Protein AF-A0A3N2RBR6-F1 (afdb_monomer)

Secondary structure (DSSP, 8-state):
---PPEEEEEEBPGGGHHHHHHHHHHHSSS---HHHHHHHHHHHHHHT-EEEEEEES-GGGHHHHHTT--TTBPTT--EEEESSPPP-TTSEEETTTTEEESS-SS-TTT-PPPBP---TTGGG----TT---

Radius of gyration: 15.06 Å; Cα contacts (8 Å, |Δi|>4): 208; chains: 1; bounding box: 38×36×37 Å

Nearest PDB structures (foldseek):
  7onk-assembly2_B  TM=4.058E-01  e=1.640E+00  Pseudomonas aeruginosa PAO1
  9fz7-assembly1_A  TM=4.157E-01  e=1.981E+00  Pseudomonas aeruginosa
  4kqr-assembly1_A  TM=4.229E-01  e=2.392E+00  Pseudomonas aeruginosa PAO1
  7onx-assembly1_A  TM=4.239E-01  e=2.889E+00  Pseudomonas aeruginosa PAO1
  4kqo-assembly2_B  TM=3.608E-01  e=2.547E+00  Pseudomonas aeruginosa PAO1

Structure (mmCIF, N/CA/C/O backbone):
data_AF-A0A3N2RBR6-F1
#
_entry.id   AF-A0A3N2RBR6-F1
#
loop_
_atom_site.group_PDB
_atom_site.id
_atom_site.type_symbol
_atom_site.label_atom_id
_atom_site.label_alt_id
_atom_site.label_comp_id
_atom_site.label_asym_id
_atom_site.label_entity_id
_atom_site.label_seq_id
_atom_site.pdbx_PDB_ins_code
_atom_site.Cartn_x
_atom_site.Cartn_y
_atom_site.Cartn_z
_atom_site.occupancy
_atom_site.B_iso_or_equiv
_atom_site.auth_seq_id
_atom_site.auth_comp_id
_atom_site.auth_asym_id
_atom_site.auth_atom_id
_atom_site.pdbx_PDB_model_num
ATOM 1 N N . MET A 1 1 ? -4.486 25.917 11.925 1.00 45.78 1 MET A N 1
ATOM 2 C CA . MET A 1 1 ? -4.478 24.441 11.906 1.00 45.78 1 MET A CA 1
ATOM 3 C C . MET A 1 1 ? -3.338 24.063 10.996 1.00 45.78 1 MET A C 1
ATOM 5 O O . MET A 1 1 ? -3.350 24.543 9.876 1.00 45.78 1 MET A O 1
ATOM 9 N N . GLU A 1 2 ? -2.337 23.331 11.481 1.00 52.16 2 GLU A N 1
ATOM 10 C CA . GLU A 1 2 ? -1.348 22.730 10.578 1.00 52.16 2 GLU A CA 1
ATOM 11 C C . GLU A 1 2 ? -2.089 21.825 9.593 1.00 52.16 2 GLU A C 1
ATOM 13 O O . GLU A 1 2 ? -2.940 21.033 10.017 1.00 52.16 2 GLU A O 1
ATOM 18 N N . ASP A 1 3 ? -1.800 21.978 8.304 1.00 55.56 3 ASP A N 1
ATOM 19 C CA . ASP A 1 3 ? -2.308 21.086 7.270 1.00 55.56 3 ASP A CA 1
ATOM 20 C C . ASP A 1 3 ? -1.785 19.676 7.568 1.00 55.56 3 ASP A C 1
ATOM 22 O O . ASP A 1 3 ? -0.589 19.398 7.494 1.00 55.56 3 ASP A O 1
ATOM 26 N N . GLN A 1 4 ? -2.679 18.790 8.003 1.00 68.00 4 GLN A N 1
ATOM 27 C CA . GLN A 1 4 ? -2.325 17.415 8.339 1.00 68.00 4 GLN A CA 1
ATOM 28 C C . GLN A 1 4 ? -2.384 16.565 7.075 1.00 68.00 4 GLN A C 1
ATOM 30 O O . GLN A 1 4 ? -3.457 16.370 6.506 1.00 68.00 4 GLN A O 1
ATOM 35 N N . VAL A 1 5 ? -1.235 16.029 6.665 1.00 81.31 5 VAL A N 1
ATOM 36 C CA . VAL A 1 5 ? -1.160 15.027 5.600 1.00 81.31 5 VAL A CA 1
ATOM 37 C C . VAL A 1 5 ? -1.632 13.686 6.155 1.00 81.31 5 VAL A C 1
ATOM 39 O O . VAL A 1 5 ? -1.156 13.213 7.189 1.00 81.31 5 VAL A O 1
ATOM 42 N N . PHE A 1 6 ? -2.566 13.067 5.453 1.00 80.69 6 PHE A N 1
ATOM 43 C CA . PHE A 1 6 ? -2.958 11.681 5.621 1.00 80.69 6 PHE A CA 1
ATOM 44 C C . PHE A 1 6 ? -2.364 10.859 4.489 1.00 80.69 6 PHE A C 1
ATOM 46 O O . PHE A 1 6 ? -2.362 11.301 3.336 1.00 80.69 6 PHE A O 1
ATOM 53 N N . MET A 1 7 ? -1.906 9.656 4.816 1.00 85.81 7 MET A N 1
ATOM 54 C CA . MET A 1 7 ? -1.276 8.771 3.853 1.00 85.81 7 MET A CA 1
ATOM 55 C C . MET A 1 7 ? -1.986 7.432 3.768 1.00 85.81 7 MET A C 1
ATOM 57 O O . MET A 1 7 ? -2.118 6.727 4.770 1.00 85.81 7 MET A O 1
ATOM 61 N N . ILE A 1 8 ? -2.438 7.079 2.565 1.00 84.50 8 ILE A N 1
ATOM 62 C CA . ILE A 1 8 ? -3.023 5.771 2.279 1.00 84.50 8 ILE A CA 1
ATOM 63 C C . ILE A 1 8 ? -1.917 4.820 1.829 1.00 84.50 8 ILE A C 1
ATOM 65 O O . ILE A 1 8 ? -1.190 5.095 0.873 1.00 84.50 8 ILE A O 1
ATOM 69 N N . TRP A 1 9 ? -1.854 3.670 2.484 1.00 88.00 9 TRP A N 1
ATOM 70 C CA . TRP A 1 9 ?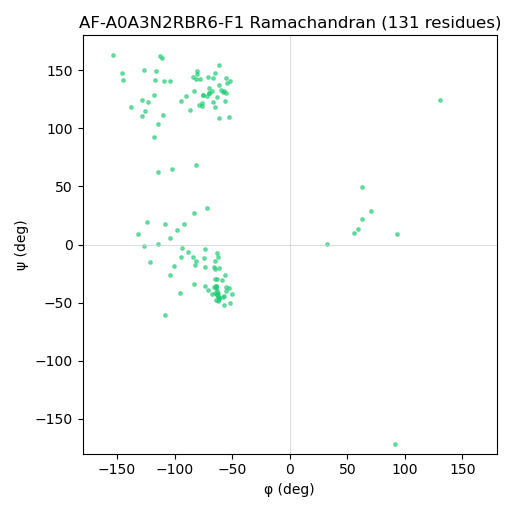 -0.941 2.566 2.233 1.00 88.00 9 TRP A CA 1
ATOM 71 C C . TRP A 1 9 ? -1.734 1.343 1.791 1.00 88.00 9 TRP A C 1
ATOM 73 O O . TRP A 1 9 ? -2.866 1.158 2.227 1.00 88.00 9 TRP A O 1
ATOM 83 N N . ALA A 1 10 ? -1.155 0.481 0.964 1.00 87.00 10 ALA A N 1
ATOM 84 C CA . ALA A 1 10 ? -1.732 -0.829 0.665 1.00 87.00 10 ALA A CA 1
ATOM 85 C C . ALA A 1 10 ? -0.636 -1.824 0.273 1.00 87.00 10 ALA A C 1
ATOM 87 O O . ALA A 1 10 ? 0.480 -1.426 -0.061 1.00 87.00 10 ALA A O 1
ATOM 88 N N . LYS A 1 11 ? -0.940 -3.123 0.309 1.00 89.44 11 LYS A N 1
ATOM 89 C CA . LYS A 1 11 ? -0.037 -4.147 -0.230 1.00 89.44 11 LYS A CA 1
ATOM 90 C C . LYS A 1 11 ? -0.211 -4.223 -1.742 1.00 89.44 11 LYS A C 1
ATOM 92 O O . LYS A 1 11 ? -1.303 -3.993 -2.262 1.00 89.44 11 LYS A O 1
ATOM 97 N N . ILE A 1 12 ? 0.852 -4.573 -2.453 1.00 93.94 12 ILE A N 1
ATOM 98 C CA . ILE A 1 12 ? 0.782 -4.865 -3.888 1.00 93.94 12 ILE A CA 1
ATOM 99 C C . ILE A 1 12 ? 0.322 -6.315 -4.064 1.00 93.94 12 ILE A C 1
ATOM 101 O O . ILE A 1 12 ? 0.861 -7.219 -3.432 1.00 93.94 12 ILE A O 1
ATOM 105 N N . ASP A 1 13 ? -0.655 -6.540 -4.938 1.00 92.75 13 ASP A N 1
ATOM 106 C CA . ASP A 1 13 ? -1.023 -7.874 -5.410 1.00 92.75 13 ASP A CA 1
ATOM 107 C C . ASP A 1 13 ? 0.156 -8.469 -6.213 1.00 92.75 13 ASP A C 1
ATOM 109 O O . ASP A 1 13 ? 0.524 -7.899 -7.251 1.00 92.75 13 ASP A O 1
ATOM 113 N N . PRO A 1 14 ? 0.758 -9.600 -5.785 1.00 95.06 14 PRO A N 1
ATOM 114 C CA . PRO A 1 14 ? 1.893 -10.208 -6.481 1.00 95.06 14 PRO A CA 1
ATOM 115 C C . PRO A 1 14 ? 1.607 -10.539 -7.953 1.00 95.06 14 PRO A C 1
ATOM 117 O O . PRO A 1 14 ? 2.522 -10.522 -8.776 1.00 95.06 14 PRO A O 1
ATOM 120 N N . ALA A 1 15 ? 0.342 -10.774 -8.319 1.00 96.56 15 ALA A N 1
ATOM 121 C CA . ALA A 1 15 ? -0.057 -11.021 -9.704 1.00 96.56 15 ALA A CA 1
ATOM 122 C C . ALA A 1 15 ? -0.054 -9.749 -10.576 1.00 96.56 15 ALA A C 1
ATOM 124 O O . ALA A 1 15 ? -0.153 -9.832 -11.800 1.00 96.56 15 ALA A O 1
ATOM 125 N N . LYS A 1 16 ? 0.058 -8.560 -9.970 1.00 97.12 16 LYS A N 1
ATOM 126 C CA . LYS A 1 16 ? -0.081 -7.253 -10.636 1.00 97.12 16 LYS A CA 1
ATOM 127 C C . LYS A 1 16 ? 1.137 -6.347 -10.460 1.00 97.12 16 LYS A C 1
ATOM 129 O O . LYS A 1 16 ? 1.051 -5.146 -10.719 1.00 97.12 16 LYS A O 1
ATOM 134 N N . VAL A 1 17 ? 2.293 -6.914 -10.108 1.00 97.31 17 VAL A N 1
ATOM 135 C CA . VAL A 1 17 ? 3.565 -6.185 -9.946 1.00 97.31 17 VAL A CA 1
ATOM 136 C C . VAL A 1 17 ? 3.878 -5.298 -11.154 1.00 97.31 17 VAL A C 1
ATOM 138 O O . VAL A 1 17 ? 4.252 -4.141 -10.983 1.00 97.31 17 VAL A O 1
ATOM 141 N N . MET A 1 18 ? 3.661 -5.776 -12.384 1.00 97.25 18 MET A N 1
ATOM 142 C CA . MET A 1 18 ? 3.911 -4.969 -13.586 1.00 97.25 18 MET A CA 1
ATOM 143 C C . MET A 1 18 ? 3.021 -3.716 -13.655 1.00 97.25 18 MET A C 1
ATOM 145 O O . MET A 1 18 ? 3.508 -2.631 -13.965 1.00 97.25 18 MET A O 1
ATOM 149 N N . GLN A 1 19 ? 1.733 -3.831 -13.310 1.00 96.50 19 GLN A N 1
ATOM 150 C CA . GLN A 1 19 ? 0.830 -2.675 -13.264 1.00 96.50 19 GLN A CA 1
ATOM 151 C C . GLN A 1 19 ? 1.255 -1.676 -12.184 1.00 96.50 19 GLN A C 1
ATOM 153 O O . GLN A 1 19 ? 1.275 -0.473 -12.447 1.00 96.50 19 GLN A O 1
ATOM 158 N N . ALA A 1 20 ? 1.649 -2.168 -11.004 1.00 95.06 20 ALA A N 1
ATOM 159 C CA . ALA A 1 20 ? 2.198 -1.329 -9.941 1.00 95.06 20 ALA A CA 1
ATOM 160 C C . ALA A 1 20 ? 3.436 -0.565 -10.429 1.00 95.06 20 ALA A C 1
ATOM 162 O O . ALA A 1 20 ? 3.533 0.644 -10.254 1.00 95.06 20 ALA A O 1
ATOM 163 N N . SER A 1 21 ? 4.339 -1.246 -11.133 1.00 94.81 21 SER A N 1
ATOM 164 C CA . SER A 1 21 ? 5.600 -0.679 -11.627 1.00 94.81 21 SER A CA 1
ATOM 165 C C . SER A 1 21 ? 5.384 0.487 -12.591 1.00 94.81 21 SER A C 1
ATOM 167 O O . SER A 1 21 ? 6.026 1.531 -12.463 1.00 94.81 21 SER A O 1
ATOM 169 N N . VAL A 1 22 ? 4.452 0.326 -13.538 1.00 94.75 22 VAL A N 1
ATOM 170 C CA . VAL A 1 22 ? 4.046 1.384 -14.477 1.00 94.75 22 VAL A CA 1
ATOM 171 C C . VAL A 1 22 ? 3.455 2.568 -13.720 1.00 94.75 22 VAL A C 1
ATOM 173 O O . VAL A 1 22 ? 3.828 3.715 -13.963 1.00 94.75 22 VAL A O 1
ATOM 176 N N . TRP A 1 23 ? 2.566 2.295 -12.765 1.00 93.31 23 TRP A N 1
ATOM 177 C CA . TRP A 1 23 ? 1.922 3.337 -11.980 1.00 93.31 23 TRP A CA 1
ATOM 178 C C . TRP A 1 23 ? 2.928 4.124 -11.129 1.00 93.31 23 TRP A C 1
ATOM 180 O O . TRP A 1 23 ? 2.942 5.353 -11.194 1.00 93.31 23 TRP A O 1
ATOM 190 N N . PHE A 1 24 ? 3.820 3.436 -10.408 1.00 91.69 24 PHE A N 1
ATOM 191 C CA . PHE A 1 24 ? 4.863 4.044 -9.577 1.00 91.69 24 PHE A CA 1
ATOM 192 C C . PHE A 1 24 ? 5.881 4.836 -10.403 1.00 91.69 24 PHE A C 1
ATOM 194 O O . PHE A 1 24 ? 6.344 5.883 -9.954 1.00 91.69 24 PHE A O 1
ATOM 201 N N . SER A 1 25 ? 6.210 4.381 -11.615 1.00 91.12 25 SER A N 1
ATOM 202 C CA . SER A 1 25 ? 7.080 5.123 -12.539 1.00 91.12 25 SER A CA 1
ATOM 203 C C . SER A 1 25 ? 6.442 6.447 -12.983 1.00 91.12 25 SER A C 1
ATOM 205 O O . SER A 1 25 ? 7.138 7.456 -13.071 1.00 91.12 25 SER A O 1
ATOM 207 N N . ALA A 1 26 ? 5.119 6.475 -13.181 1.00 88.69 26 ALA A N 1
ATOM 208 C CA . ALA A 1 26 ? 4.392 7.668 -13.617 1.00 88.69 26 ALA A CA 1
ATOM 209 C C . ALA A 1 26 ? 4.024 8.647 -12.482 1.00 88.69 26 ALA A C 1
ATOM 211 O O . ALA A 1 26 ? 3.994 9.852 -12.713 1.00 88.69 26 ALA A O 1
ATOM 212 N N . HIS A 1 27 ? 3.729 8.154 -11.272 1.00 83.00 27 HIS A N 1
ATOM 213 C CA . HIS A 1 27 ? 3.138 8.973 -10.199 1.00 83.00 27 HIS A CA 1
ATOM 214 C C . HIS A 1 27 ? 4.125 9.379 -9.100 1.00 83.0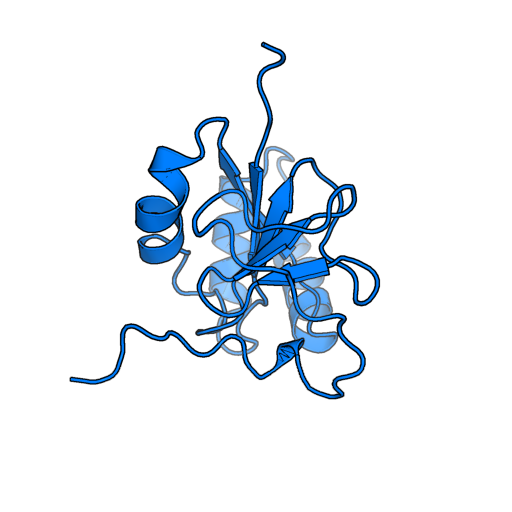0 27 HIS A C 1
ATOM 216 O O . HIS A 1 27 ? 3.942 10.415 -8.465 1.00 83.00 27 HIS A O 1
ATOM 222 N N . ARG A 1 28 ? 5.195 8.611 -8.865 1.00 70.31 28 ARG A N 1
ATOM 223 C CA . ARG A 1 28 ? 6.185 8.905 -7.815 1.00 70.31 28 ARG A CA 1
ATOM 224 C C . ARG A 1 28 ? 7.441 9.518 -8.409 1.00 70.31 28 ARG A C 1
ATOM 226 O O . ARG A 1 28 ? 8.484 8.877 -8.367 1.00 70.31 28 ARG A O 1
ATOM 233 N N . GLY A 1 29 ? 7.282 10.722 -8.971 1.00 54.91 29 GLY A N 1
ATOM 234 C CA . GLY A 1 29 ? 8.227 11.840 -9.185 1.00 54.91 29 GLY A CA 1
ATOM 235 C C . GLY A 1 29 ? 9.731 11.639 -9.448 1.00 54.91 29 GLY A C 1
ATOM 236 O O . GLY A 1 29 ? 10.430 12.632 -9.600 1.00 54.91 29 GLY A O 1
ATOM 237 N N . SER A 1 30 ? 10.274 10.425 -9.504 1.00 59.50 30 SER A N 1
ATOM 238 C CA . SER A 1 30 ? 11.715 10.167 -9.432 1.00 59.50 30 SER A CA 1
ATOM 239 C C . SER A 1 30 ? 12.355 9.830 -10.776 1.00 59.50 30 SER A C 1
ATOM 241 O O . SER A 1 30 ? 13.522 9.455 -10.808 1.00 59.50 30 SER A O 1
ATOM 243 N N . GLY A 1 31 ? 11.617 9.913 -11.891 1.00 68.44 31 GLY A N 1
ATOM 244 C CA . GLY A 1 31 ? 12.151 9.590 -13.223 1.00 68.44 31 GLY A CA 1
ATOM 245 C C . GLY A 1 31 ? 12.675 8.153 -13.355 1.00 68.44 31 GLY A C 1
ATOM 246 O O . GLY A 1 31 ? 13.371 7.830 -14.315 1.00 68.44 31 GLY A O 1
ATOM 247 N N . MET A 1 32 ? 12.367 7.279 -12.390 1.00 84.44 32 MET A N 1
ATOM 248 C CA . MET A 1 32 ? 12.794 5.888 -12.414 1.00 84.44 32 MET A CA 1
ATOM 249 C C . MET A 1 32 ? 12.051 5.130 -13.506 1.00 84.44 32 MET A C 1
ATOM 251 O O . MET A 1 32 ? 10.826 5.217 -13.626 1.00 84.44 32 MET A O 1
ATOM 255 N N . SER A 1 33 ? 12.804 4.341 -14.270 1.00 91.19 33 SER A N 1
ATOM 256 C CA . SER A 1 33 ? 12.246 3.478 -15.304 1.00 91.19 33 SER A CA 1
ATOM 257 C C . SER A 1 33 ? 11.280 2.450 -14.709 1.00 91.19 33 SER A C 1
ATOM 259 O O . SER A 1 33 ? 11.412 2.030 -13.555 1.00 91.19 33 SER A O 1
ATOM 261 N N . VAL A 1 34 ? 10.339 1.987 -15.534 1.00 93.50 34 VAL A N 1
ATOM 262 C CA . VAL A 1 34 ? 9.432 0.884 -15.177 1.00 93.50 34 VAL A CA 1
ATOM 263 C C . VAL A 1 34 ? 10.219 -0.358 -14.750 1.00 93.50 34 VAL A C 1
ATOM 265 O O . VAL A 1 34 ? 9.816 -1.027 -13.809 1.00 93.50 34 VAL A O 1
ATOM 268 N N . ALA A 1 35 ? 11.365 -0.637 -15.382 1.00 93.25 35 ALA A N 1
ATOM 269 C CA . ALA A 1 35 ? 12.214 -1.776 -15.034 1.00 93.25 35 ALA A CA 1
ATOM 270 C C . ALA A 1 35 ? 12.785 -1.674 -13.609 1.00 93.25 35 ALA A C 1
ATOM 272 O O . ALA A 1 35 ? 12.736 -2.647 -12.860 1.00 93.25 35 ALA A O 1
ATOM 273 N N . ASN A 1 36 ? 13.259 -0.493 -13.203 1.00 91.88 36 ASN A N 1
ATOM 274 C CA . ASN A 1 36 ? 13.742 -0.291 -11.836 1.00 91.88 36 ASN A CA 1
ATOM 275 C C . ASN A 1 36 ? 12.586 -0.389 -10.833 1.00 91.88 36 ASN A C 1
ATOM 277 O O . ASN A 1 36 ? 12.702 -1.072 -9.820 1.00 91.88 36 ASN A O 1
ATOM 281 N N . ARG A 1 37 ? 11.430 0.210 -11.156 1.00 92.56 37 ARG A N 1
ATOM 282 C CA . ARG A 1 37 ? 10.222 0.097 -10.325 1.00 92.56 37 ARG A CA 1
ATOM 283 C C . ARG A 1 37 ? 9.692 -1.327 -10.225 1.00 92.56 37 ARG A C 1
ATOM 285 O O . ARG A 1 37 ? 9.125 -1.673 -9.197 1.00 92.56 37 ARG A O 1
ATOM 292 N N . TYR A 1 38 ? 9.897 -2.150 -11.246 1.00 95.44 38 TYR A N 1
ATOM 293 C CA . TYR A 1 38 ? 9.531 -3.559 -11.210 1.00 95.44 38 TYR A CA 1
ATOM 294 C C . TYR A 1 38 ? 10.298 -4.325 -10.150 1.00 95.44 38 TYR A C 1
ATOM 296 O O . TYR A 1 38 ? 9.693 -5.110 -9.422 1.00 95.44 38 TYR A O 1
ATOM 304 N N . GLN A 1 39 ? 11.597 -4.065 -10.022 1.00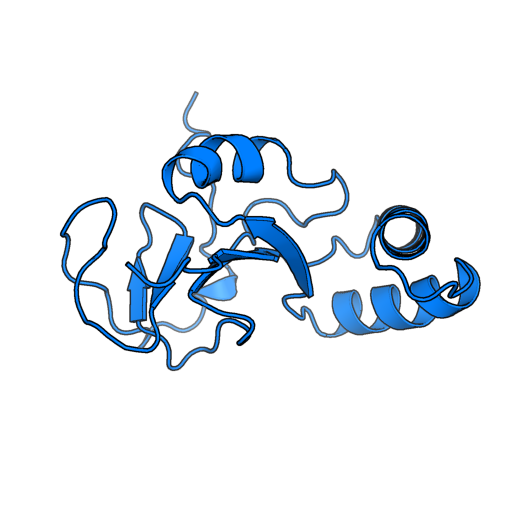 94.19 39 GLN A N 1
ATOM 305 C CA . GLN A 1 39 ? 12.408 -4.695 -8.992 1.00 94.19 39 GLN A CA 1
ATOM 306 C C . GLN A 1 39 ? 11.910 -4.307 -7.590 1.00 94.19 39 GLN A C 1
ATOM 308 O O . GLN A 1 39 ? 11.615 -5.198 -6.794 1.00 94.19 39 GLN A O 1
ATOM 313 N N . ASP A 1 40 ? 11.681 -3.012 -7.343 1.00 93.62 40 ASP A N 1
ATOM 314 C CA . ASP A 1 40 ? 11.113 -2.515 -6.081 1.00 93.62 40 ASP A CA 1
ATOM 315 C C . ASP A 1 40 ? 9.744 -3.152 -5.777 1.00 93.62 40 ASP A C 1
ATOM 317 O O . ASP A 1 40 ? 9.531 -3.726 -4.709 1.00 93.62 40 ASP A O 1
ATOM 321 N N . CYS A 1 41 ? 8.813 -3.093 -6.738 1.00 94.75 41 CYS A N 1
ATOM 322 C CA . CYS A 1 41 ? 7.442 -3.579 -6.570 1.00 94.75 41 CYS A CA 1
ATOM 323 C C . CYS A 1 41 ? 7.391 -5.088 -6.345 1.00 94.75 41 CYS A C 1
ATOM 325 O O . CYS A 1 41 ? 6.572 -5.560 -5.556 1.00 94.75 41 CYS A O 1
ATOM 327 N N . ARG A 1 42 ? 8.252 -5.849 -7.028 1.00 96.56 42 ARG A N 1
ATOM 328 C CA . ARG A 1 42 ? 8.364 -7.295 -6.833 1.00 96.56 42 ARG A CA 1
ATOM 329 C C . ARG A 1 42 ? 8.813 -7.607 -5.414 1.00 96.56 42 ARG A C 1
ATOM 331 O O . ARG A 1 42 ? 8.235 -8.482 -4.776 1.00 96.56 42 ARG A O 1
ATOM 338 N N . ASP A 1 43 ? 9.818 -6.892 -4.927 1.00 95.12 43 ASP A N 1
ATOM 339 C CA . ASP A 1 43 ? 10.396 -7.140 -3.614 1.00 95.12 43 ASP A CA 1
ATOM 340 C C . ASP A 1 43 ? 9.434 -6.713 -2.489 1.00 95.12 43 ASP A C 1
ATOM 342 O O . ASP A 1 43 ? 9.276 -7.449 -1.515 1.00 95.12 43 ASP A O 1
ATOM 346 N N . TRP A 1 44 ? 8.716 -5.593 -2.649 1.00 94.19 44 TRP A N 1
ATOM 347 C CA . TRP A 1 44 ? 7.629 -5.191 -1.743 1.00 94.19 44 TRP A CA 1
ATOM 348 C C . TRP A 1 44 ? 6.492 -6.215 -1.712 1.00 94.19 44 TRP A C 1
ATOM 350 O O . TRP A 1 44 ? 6.049 -6.610 -0.634 1.00 94.19 44 TRP A O 1
ATOM 360 N N . ALA A 1 45 ? 6.040 -6.689 -2.878 1.00 93.44 45 ALA A N 1
ATOM 361 C CA . ALA A 1 45 ? 4.983 -7.695 -2.965 1.00 93.44 45 ALA A CA 1
ATOM 362 C C . ALA A 1 45 ? 5.406 -9.027 -2.325 1.00 93.44 45 ALA A C 1
ATOM 364 O O . ALA A 1 45 ? 4.616 -9.642 -1.614 1.00 93.44 45 ALA A O 1
ATOM 365 N N . ALA A 1 46 ? 6.659 -9.451 -2.529 1.00 91.75 46 ALA A N 1
ATOM 366 C CA . ALA A 1 46 ? 7.197 -10.684 -1.956 1.00 91.75 46 ALA A CA 1
ATOM 367 C C . ALA A 1 46 ? 7.296 -10.636 -0.424 1.00 91.75 46 ALA A C 1
ATOM 369 O O . ALA A 1 46 ? 7.042 -11.642 0.235 1.00 91.75 46 ALA A O 1
ATOM 370 N N . ARG A 1 47 ? 7.642 -9.475 0.149 1.00 87.50 47 ARG A N 1
ATOM 371 C CA . ARG A 1 47 ? 7.680 -9.273 1.608 1.00 87.50 47 ARG A CA 1
ATOM 372 C C . ARG A 1 47 ? 6.310 -8.979 2.221 1.00 87.50 47 ARG A C 1
ATOM 374 O O . ARG A 1 47 ? 6.153 -9.082 3.434 1.00 87.50 47 ARG A O 1
ATOM 381 N N . GLY A 1 48 ? 5.314 -8.647 1.399 1.00 84.38 48 GLY A N 1
ATOM 382 C CA . GLY A 1 48 ? 3.998 -8.221 1.869 1.00 84.38 48 GLY A CA 1
ATOM 383 C C . GLY A 1 48 ? 4.019 -6.834 2.516 1.00 84.38 48 GLY A C 1
ATOM 384 O O . GLY A 1 48 ? 3.202 -6.568 3.401 1.00 84.38 48 GLY A O 1
ATOM 385 N N . ASP A 1 49 ? 4.943 -5.974 2.080 1.00 86.56 49 ASP A N 1
ATOM 386 C CA . ASP A 1 49 ? 5.127 -4.624 2.608 1.00 86.56 49 ASP A CA 1
ATOM 387 C C . ASP A 1 49 ? 3.908 -3.742 2.283 1.00 86.56 49 ASP A C 1
ATOM 389 O O . ASP A 1 49 ? 3.317 -3.822 1.200 1.00 86.56 49 ASP A O 1
ATOM 393 N N . LEU A 1 50 ? 3.548 -2.861 3.219 1.00 86.44 50 LEU A N 1
ATOM 394 C CA . LEU A 1 50 ? 2.628 -1.761 2.948 1.00 86.44 50 LEU A CA 1
ATOM 395 C C . LEU A 1 50 ? 3.401 -0.651 2.241 1.00 86.44 50 LEU A C 1
ATOM 397 O O . LEU A 1 50 ? 4.362 -0.112 2.784 1.00 86.44 50 LEU A O 1
ATOM 401 N N . VAL A 1 51 ? 2.969 -0.307 1.032 1.00 89.31 51 VAL A N 1
ATOM 402 C CA . VAL A 1 51 ? 3.578 0.760 0.238 1.00 89.31 51 VAL A CA 1
ATOM 403 C C . VAL A 1 51 ? 2.631 1.947 0.181 1.00 89.31 51 VAL A C 1
ATOM 405 O O . VAL A 1 51 ? 1.412 1.787 0.092 1.00 89.31 51 VAL A O 1
ATOM 408 N N . GLU A 1 52 ? 3.186 3.149 0.255 1.00 89.50 52 GLU A N 1
ATOM 409 C CA . GLU A 1 52 ? 2.390 4.368 0.178 1.00 89.50 52 GLU A CA 1
ATOM 410 C C . GLU A 1 52 ? 1.844 4.550 -1.246 1.00 89.50 52 GLU A C 1
ATOM 412 O O . GLU A 1 52 ? 2.596 4.521 -2.230 1.00 89.50 52 GLU A O 1
ATOM 417 N N . MET A 1 53 ? 0.536 4.805 -1.314 1.00 88.25 53 MET A N 1
ATOM 418 C CA . MET A 1 53 ? -0.249 4.954 -2.534 1.00 88.25 53 MET A CA 1
ATOM 419 C C . MET A 1 53 ? -0.666 6.409 -2.766 1.00 88.25 53 MET A C 1
ATOM 421 O O . MET A 1 53 ? -0.334 6.980 -3.797 1.00 88.25 53 MET A O 1
ATOM 425 N N . ILE A 1 54 ? -1.430 7.013 -1.850 1.00 85.44 54 ILE A N 1
ATOM 426 C CA . ILE A 1 54 ? -2.090 8.306 -2.093 1.00 85.44 54 ILE A CA 1
ATOM 427 C C . ILE A 1 54 ? -1.973 9.206 -0.852 1.00 85.44 54 ILE A C 1
ATOM 429 O O . ILE A 1 54 ? -2.537 8.849 0.188 1.00 85.44 54 ILE A O 1
ATOM 433 N N . PRO A 1 55 ? -1.319 10.379 -0.951 1.00 85.62 55 PRO A N 1
ATOM 434 C CA . PRO A 1 55 ? -1.409 11.425 0.063 1.00 85.62 55 PRO A CA 1
ATOM 435 C C . PRO A 1 55 ? -2.688 12.261 -0.100 1.00 85.62 55 PRO A C 1
ATOM 437 O O . PRO A 1 55 ? -3.133 12.528 -1.217 1.00 85.62 55 PRO A O 1
ATOM 440 N N . THR A 1 56 ? -3.259 12.744 1.004 1.00 81.88 56 THR A N 1
ATOM 441 C CA . THR A 1 56 ? -4.303 13.786 0.998 1.00 81.88 56 THR A CA 1
ATOM 442 C C . THR A 1 56 ? -4.176 14.706 2.208 1.00 81.88 56 THR A C 1
ATOM 444 O O . THR A 1 56 ? -3.777 14.277 3.285 1.00 81.88 56 THR A O 1
ATOM 447 N N . LEU A 1 57 ? -4.541 15.978 2.048 1.00 79.12 57 LEU A N 1
ATOM 448 C CA . LEU A 1 57 ? -4.630 16.950 3.146 1.00 79.12 57 LEU A CA 1
ATOM 449 C C . LEU A 1 57 ? -6.009 16.951 3.823 1.00 79.12 57 LEU A C 1
ATOM 451 O O . LEU A 1 57 ? -6.230 17.647 4.816 1.00 79.12 57 LEU A O 1
ATOM 455 N N . HIS A 1 58 ? -6.973 16.209 3.275 1.00 76.94 58 HIS A N 1
ATOM 456 C CA . HIS A 1 58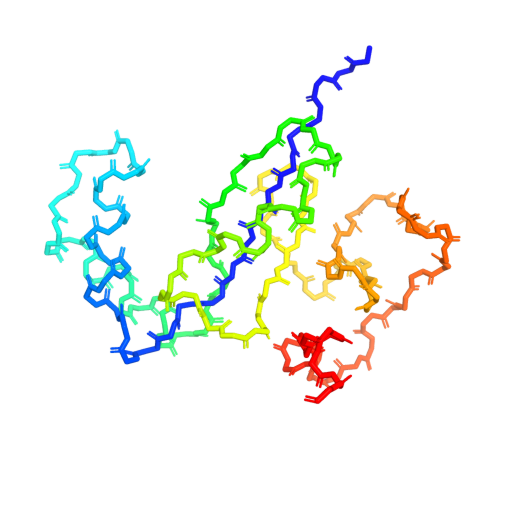 ? -8.373 16.339 3.645 1.00 76.94 58 HIS A CA 1
ATOM 457 C C . HIS A 1 58 ? -8.979 14.993 4.013 1.00 76.94 58 HIS A C 1
ATOM 459 O O . HIS A 1 58 ? -9.257 14.145 3.169 1.00 76.94 58 HIS A O 1
ATOM 465 N N . TRP A 1 59 ? -9.273 14.835 5.303 1.00 72.88 59 TRP A N 1
ATOM 466 C CA . TRP A 1 59 ? -9.840 13.599 5.836 1.00 72.88 59 TRP A CA 1
ATOM 467 C C . TRP A 1 59 ? -11.183 13.212 5.183 1.00 72.88 59 TRP A C 1
ATOM 469 O O . TRP A 1 59 ? -11.490 12.035 5.019 1.00 72.88 59 TRP A O 1
ATOM 479 N N . LEU A 1 60 ? -11.972 14.201 4.755 1.00 72.44 60 LEU A N 1
ATOM 480 C CA . LEU A 1 60 ? -13.245 13.981 4.063 1.00 72.44 60 LEU A CA 1
ATOM 481 C C . LEU A 1 60 ? -13.078 13.295 2.699 1.00 72.44 60 LEU A C 1
ATOM 483 O O . LEU A 1 60 ? -14.025 12.692 2.202 1.00 72.44 60 LEU A O 1
ATOM 487 N N . GLU A 1 61 ? -11.892 13.361 2.087 1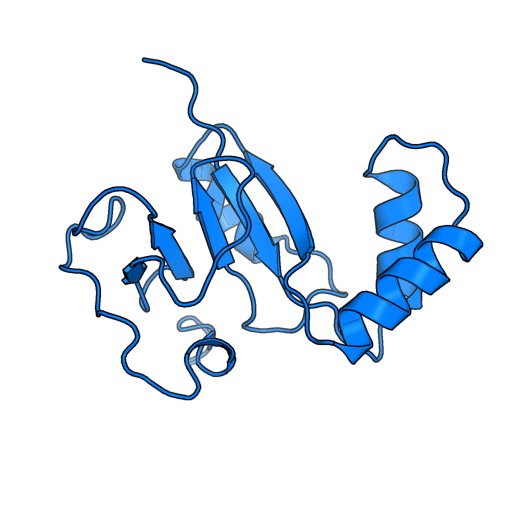.00 77.50 61 GLU A N 1
ATOM 488 C CA . GLU A 1 61 ? -11.627 12.709 0.805 1.00 77.50 61 GLU A CA 1
ATOM 489 C C . GLU A 1 61 ? -11.284 11.225 0.948 1.00 77.50 61 GLU A C 1
ATOM 491 O O . GLU A 1 61 ? -11.388 10.492 -0.036 1.00 77.50 61 GLU A O 1
ATOM 496 N N . ILE A 1 62 ? -10.913 10.769 2.150 1.00 74.62 62 ILE A N 1
ATOM 497 C CA . ILE A 1 62 ? -10.418 9.409 2.396 1.00 74.62 62 ILE A CA 1
ATOM 498 C C . ILE A 1 62 ? -11.358 8.334 1.835 1.00 74.62 62 ILE A C 1
ATOM 500 O O . ILE A 1 62 ? -10.859 7.494 1.087 1.00 74.62 62 ILE A O 1
ATOM 504 N N . PRO A 1 63 ? -12.684 8.333 2.104 1.00 72.44 63 PRO A N 1
ATOM 505 C CA . PRO A 1 63 ? -13.561 7.283 1.582 1.00 72.44 63 PRO A CA 1
ATOM 506 C C . PRO A 1 63 ? -13.508 7.194 0.052 1.00 72.44 63 PRO A C 1
ATOM 508 O O . PRO A 1 63 ? -13.314 6.120 -0.508 1.00 72.44 63 PRO A O 1
ATOM 511 N N . ARG A 1 64 ? -13.544 8.350 -0.623 1.00 75.31 64 ARG A N 1
ATOM 512 C CA . ARG A 1 64 ? -13.443 8.432 -2.085 1.00 75.31 64 ARG A CA 1
ATOM 513 C C . ARG A 1 64 ? -12.086 7.948 -2.599 1.00 75.31 64 ARG A C 1
ATOM 515 O O . ARG A 1 64 ? -12.013 7.399 -3.693 1.00 75.31 64 ARG A O 1
ATOM 522 N N . LEU A 1 65 ? -11.003 8.204 -1.869 1.00 80.44 65 LEU A N 1
ATOM 523 C CA . LEU A 1 65 ? -9.659 7.770 -2.259 1.00 80.44 65 LEU A CA 1
ATOM 524 C C . LEU A 1 65 ? -9.463 6.264 -2.058 1.00 80.44 65 LEU A C 1
ATOM 526 O O . LEU A 1 65 ? -8.820 5.634 -2.894 1.00 80.44 65 LEU A O 1
ATOM 530 N N . LEU A 1 66 ? -10.063 5.683 -1.015 1.00 76.31 66 LEU A N 1
ATOM 531 C CA . LEU A 1 66 ? -10.078 4.235 -0.795 1.00 76.31 66 LEU A CA 1
ATOM 532 C C . LEU A 1 66 ? -10.813 3.502 -1.926 1.00 76.31 66 LEU A C 1
ATOM 534 O O . LEU A 1 66 ? -10.294 2.515 -2.445 1.00 76.31 66 LEU A O 1
ATOM 538 N N . ASP A 1 67 ? -11.949 4.034 -2.384 1.00 75.75 67 ASP A N 1
ATOM 539 C CA . ASP A 1 67 ? -12.695 3.487 -3.531 1.00 75.75 67 ASP A CA 1
ATOM 540 C C . ASP A 1 67 ? -11.928 3.591 -4.859 1.00 75.75 67 ASP A C 1
ATOM 542 O O . ASP A 1 67 ? -12.233 2.898 -5.830 1.00 75.75 67 ASP A O 1
ATOM 546 N N . ARG A 1 68 ? -10.926 4.474 -4.919 1.00 81.00 68 ARG A N 1
ATOM 547 C CA . ARG A 1 68 ? -10.114 4.750 -6.111 1.00 81.00 68 ARG A CA 1
ATOM 548 C C . ARG A 1 68 ? -8.693 4.214 -5.995 1.00 81.00 68 ARG A C 1
ATOM 550 O O . ARG A 1 68 ? -7.828 4.637 -6.767 1.00 81.00 68 ARG A O 1
ATOM 557 N N . LEU A 1 69 ? -8.446 3.293 -5.064 1.00 84.31 69 LEU A N 1
ATOM 558 C CA . LEU A 1 69 ? -7.160 2.617 -4.988 1.00 84.31 69 LEU A CA 1
ATOM 559 C C . LEU A 1 69 ? -6.814 1.976 -6.340 1.00 84.31 69 LEU A C 1
ATOM 561 O O . LEU A 1 69 ? -7.690 1.404 -6.998 1.00 84.31 69 LEU A O 1
ATOM 565 N N . PRO A 1 70 ? -5.546 2.064 -6.780 1.00 90.31 70 PRO A N 1
ATOM 566 C CA . PRO A 1 70 ? -5.133 1.440 -8.025 1.00 90.31 70 PRO A CA 1
ATOM 567 C C . PRO A 1 70 ? -5.454 -0.058 -8.035 1.00 90.31 70 PRO A C 1
ATOM 569 O O . PRO A 1 70 ? -5.283 -0.742 -7.030 1.00 90.31 70 PRO A O 1
ATOM 572 N N . GLY A 1 71 ? -5.848 -0.601 -9.189 1.00 90.00 71 GLY A N 1
ATOM 573 C CA . GLY A 1 71 ? -6.274 -2.004 -9.306 1.00 90.00 71 GLY A CA 1
ATOM 574 C C . GLY A 1 71 ? -5.204 -3.056 -8.969 1.00 90.00 71 GLY A C 1
ATOM 575 O O . GLY A 1 71 ? -5.538 -4.237 -8.844 1.00 90.00 71 GLY A O 1
ATOM 576 N N . PHE A 1 72 ? -3.937 -2.646 -8.819 1.00 94.38 72 PHE A N 1
ATOM 577 C CA . PHE A 1 72 ? -2.838 -3.488 -8.338 1.00 94.38 72 PHE A CA 1
ATOM 578 C C . PHE A 1 72 ? -2.748 -3.579 -6.809 1.00 94.38 72 PHE A C 1
ATOM 580 O O . PHE A 1 72 ? -1.986 -4.402 -6.307 1.00 94.38 72 PHE A O 1
ATOM 587 N N . ALA A 1 73 ? -3.485 -2.750 -6.065 1.00 90.81 73 ALA A N 1
ATOM 588 C CA . ALA A 1 73 ? -3.570 -2.864 -4.618 1.00 90.81 73 ALA A CA 1
ATOM 589 C C . ALA A 1 73 ? -4.300 -4.163 -4.248 1.00 90.81 73 ALA A C 1
ATOM 591 O O . ALA A 1 73 ? -5.364 -4.476 -4.791 1.00 90.81 73 ALA A O 1
ATOM 592 N N . LEU A 1 74 ? -3.723 -4.928 -3.324 1.00 85.88 74 LEU A N 1
ATOM 593 C CA . LEU A 1 74 ? -4.321 -6.153 -2.823 1.00 85.88 74 LEU A CA 1
ATOM 594 C C . LEU A 1 74 ? -5.591 -5.795 -2.048 1.00 85.88 74 LEU A C 1
ATOM 596 O O . LEU A 1 74 ? -5.561 -4.991 -1.111 1.00 85.88 74 LEU A O 1
ATOM 600 N N . ALA A 1 75 ? -6.715 -6.366 -2.478 1.00 78.50 75 ALA A N 1
ATOM 601 C CA . ALA A 1 75 ? -8.023 -6.036 -1.937 1.00 78.50 75 ALA A CA 1
ATOM 602 C C . ALA A 1 75 ? -8.057 -6.276 -0.430 1.00 78.50 75 ALA A C 1
ATOM 604 O O . ALA A 1 75 ? -7.640 -7.325 0.055 1.00 78.50 75 ALA A O 1
ATOM 605 N N . GLY A 1 76 ? -8.572 -5.281 0.285 1.00 72.44 76 GLY A N 1
ATOM 606 C CA . GLY A 1 76 ? -8.613 -5.335 1.727 1.00 72.44 76 GLY A CA 1
ATOM 607 C C . GLY A 1 76 ? -7.223 -5.382 2.342 1.00 72.44 76 GLY A C 1
ATOM 608 O O . GLY A 1 76 ? -6.943 -6.264 3.130 1.00 72.44 76 GLY A O 1
ATOM 609 N N . THR A 1 77 ? -6.329 -4.480 1.935 1.00 77.06 77 THR A N 1
ATOM 610 C CA . THR A 1 77 ? -5.045 -4.247 2.620 1.00 77.06 77 THR A CA 1
ATOM 611 C C . THR A 1 77 ? -4.771 -2.765 2.870 1.00 77.06 77 THR A C 1
ATOM 613 O O . THR A 1 77 ? -3.668 -2.388 3.257 1.00 77.06 77 THR A O 1
ATOM 616 N N . ALA A 1 78 ? -5.774 -1.919 2.629 1.00 79.94 78 ALA A N 1
ATOM 617 C CA . ALA A 1 78 ? -5.639 -0.480 2.726 1.00 79.94 78 ALA A CA 1
ATOM 618 C C . ALA A 1 78 ? -5.523 -0.037 4.187 1.00 79.94 78 ALA A C 1
ATOM 620 O O . ALA A 1 78 ? -6.372 -0.366 5.011 1.00 79.94 78 ALA A O 1
ATOM 621 N N . ALA A 1 79 ? -4.493 0.737 4.485 1.00 77.62 79 ALA A N 1
ATOM 622 C CA . ALA A 1 79 ? -4.220 1.307 5.790 1.00 77.62 79 ALA A CA 1
ATOM 623 C C . ALA A 1 79 ? -4.038 2.816 5.650 1.00 77.62 79 ALA A C 1
ATOM 625 O O . ALA A 1 79 ? -3.578 3.298 4.618 1.00 77.62 79 ALA A O 1
ATOM 626 N N . LEU A 1 80 ? -4.380 3.572 6.686 1.00 77.31 80 LEU A N 1
ATOM 627 C CA . LEU A 1 80 ? -4.261 5.024 6.662 1.00 77.31 80 LEU A CA 1
ATOM 628 C C . LEU A 1 80 ? -3.499 5.527 7.880 1.00 77.31 80 LEU A C 1
ATOM 630 O O . LEU A 1 80 ? -3.927 5.271 9.000 1.00 77.31 80 LEU A O 1
ATOM 634 N N . THR A 1 81 ? -2.421 6.277 7.675 1.00 75.38 81 THR A N 1
ATOM 635 C CA . THR A 1 81 ? -1.701 6.960 8.758 1.00 75.38 81 THR A CA 1
ATOM 636 C C . THR A 1 81 ? -1.879 8.468 8.669 1.00 75.38 81 THR A C 1
ATOM 638 O O . THR A 1 81 ? -2.274 9.026 7.641 1.00 75.38 81 THR A O 1
ATOM 641 N N . ARG A 1 82 ? -1.618 9.140 9.789 1.00 75.44 82 ARG A N 1
ATOM 642 C CA . ARG A 1 82 ? -1.397 10.583 9.823 1.00 75.44 82 ARG A CA 1
ATOM 643 C C . ARG A 1 82 ? 0.111 10.815 9.742 1.00 75.44 82 ARG A C 1
ATOM 645 O O . ARG A 1 82 ? 0.823 10.313 10.604 1.00 75.44 82 ARG A O 1
ATOM 652 N N . GLY A 1 83 ? 0.558 11.589 8.758 1.00 73.50 83 GLY A N 1
ATOM 653 C CA . GLY A 1 83 ? 1.973 11.753 8.422 1.00 73.50 83 GLY A CA 1
ATOM 654 C C . GLY A 1 83 ? 2.458 10.756 7.367 1.00 73.50 83 GLY A C 1
ATOM 655 O O . GLY A 1 83 ? 1.666 10.045 6.752 1.00 73.50 83 GLY A O 1
ATOM 656 N N . ASP A 1 84 ? 3.766 10.746 7.151 1.00 72.44 84 ASP A N 1
ATOM 657 C CA . ASP A 1 84 ? 4.497 9.912 6.193 1.00 72.44 84 ASP A CA 1
ATOM 658 C C . ASP A 1 84 ? 5.038 8.608 6.801 1.00 72.44 84 ASP A C 1
ATOM 660 O O . ASP A 1 84 ? 5.564 7.762 6.079 1.00 72.44 84 ASP A O 1
ATOM 664 N N . ASP A 1 85 ? 4.847 8.398 8.105 1.00 72.44 85 ASP A N 1
ATOM 665 C CA . ASP A 1 85 ? 5.250 7.160 8.762 1.00 72.44 85 ASP A CA 1
ATOM 666 C C . ASP A 1 85 ? 4.364 5.980 8.322 1.00 72.44 85 ASP A C 1
ATOM 668 O O . ASP A 1 85 ? 3.124 6.069 8.383 1.00 72.44 85 ASP A O 1
ATOM 672 N N . PRO A 1 86 ? 4.966 4.845 7.913 1.00 70.31 86 PRO A N 1
ATOM 673 C CA . PRO A 1 86 ? 4.219 3.651 7.568 1.00 70.31 86 PRO A CA 1
ATOM 674 C C . PRO A 1 86 ? 3.499 3.079 8.797 1.00 70.31 86 PRO A C 1
ATOM 676 O O . PRO A 1 86 ? 3.998 3.154 9.925 1.00 70.31 86 PRO A O 1
ATOM 679 N N . PRO A 1 87 ? 2.322 2.464 8.613 1.00 69.69 87 PRO A N 1
ATOM 680 C CA . PRO A 1 87 ? 1.609 1.807 9.698 1.00 69.69 87 PRO A CA 1
ATOM 681 C C . PRO A 1 87 ? 2.432 0.631 10.242 1.00 69.69 87 PRO A C 1
ATOM 683 O O . PRO A 1 87 ? 2.841 -0.259 9.499 1.00 69.69 87 PRO A O 1
ATOM 686 N N . THR A 1 88 ? 2.650 0.614 11.556 1.00 67.50 88 THR A N 1
ATOM 687 C CA . THR A 1 88 ? 3.338 -0.465 12.267 1.00 67.50 88 THR A CA 1
ATOM 688 C C . THR A 1 88 ? 2.360 -1.202 13.178 1.00 67.50 88 THR A C 1
ATOM 690 O O . THR A 1 88 ? 1.316 -0.668 13.553 1.00 67.50 88 THR A O 1
ATOM 693 N N . ALA A 1 89 ? 2.726 -2.416 13.599 1.00 60.88 89 ALA A N 1
ATOM 694 C CA . ALA A 1 89 ? 1.966 -3.180 14.590 1.00 60.88 89 ALA A CA 1
ATOM 695 C C . ALA A 1 89 ? 1.893 -2.498 15.972 1.00 60.88 89 ALA A C 1
ATOM 697 O O . ALA A 1 89 ? 1.182 -2.977 16.841 1.00 60.88 89 ALA A O 1
ATOM 698 N N . GLN A 1 90 ? 2.621 -1.400 16.195 1.00 57.94 90 GLN A N 1
ATOM 699 C CA . GLN A 1 90 ? 2.605 -0.647 17.452 1.00 57.94 90 GLN A CA 1
ATOM 700 C C . GLN A 1 90 ? 1.626 0.534 17.426 1.00 57.94 90 GLN A C 1
ATOM 702 O O . GLN A 1 90 ? 1.363 1.140 18.463 1.00 57.94 90 GLN A O 1
ATOM 707 N N . HIS A 1 91 ? 1.080 0.885 16.259 1.00 62.50 91 HIS A N 1
ATOM 708 C CA . HIS A 1 91 ? 0.085 1.944 16.152 1.00 62.50 91 HIS A CA 1
ATOM 709 C C . HIS A 1 91 ? -1.284 1.429 16.598 1.00 62.50 91 HIS A C 1
ATOM 711 O O . HIS A 1 91 ? -1.669 0.301 16.283 1.00 62.50 91 HIS A O 1
ATOM 717 N N . TYR A 1 92 ? -2.054 2.279 17.284 1.00 62.19 92 TYR A N 1
ATOM 718 C CA . TYR A 1 92 ? -3.465 1.997 17.536 1.00 62.19 92 TYR A CA 1
ATOM 719 C C . TYR A 1 92 ? -4.136 1.661 16.195 1.00 62.19 92 TYR A C 1
ATOM 721 O O . TYR A 1 92 ? -3.853 2.358 15.216 1.00 62.19 92 TYR A O 1
ATOM 729 N N . TYR A 1 93 ? -5.054 0.671 16.156 1.00 65.94 93 TYR A N 1
ATOM 730 C CA . TYR A 1 93 ? -5.896 0.384 14.969 1.00 65.94 93 TYR A CA 1
ATOM 731 C C . TYR A 1 93 ? -7.443 0.546 15.128 1.00 65.94 93 TYR A C 1
ATOM 733 O O . TYR A 1 93 ? -8.025 0.217 16.165 1.00 65.94 93 TYR A O 1
ATOM 741 N N . CYS A 1 94 ? -8.123 1.073 14.094 1.00 68.50 94 CYS A N 1
ATOM 742 C CA . CYS A 1 94 ? -9.589 1.152 14.009 1.00 68.50 94 CYS A CA 1
ATOM 743 C C . CYS A 1 94 ? -10.118 0.269 12.872 1.00 68.50 94 CYS A C 1
ATOM 745 O O . CYS A 1 94 ? -10.110 0.674 11.709 1.00 68.50 94 CYS A O 1
ATOM 747 N N . GLU A 1 95 ? -10.671 -0.892 13.230 1.00 61.91 95 GLU A N 1
ATOM 748 C CA . GLU A 1 95 ? -11.209 -1.887 12.287 1.00 61.91 95 GLU A CA 1
ATOM 749 C C . GLU A 1 95 ? -12.265 -1.330 11.327 1.00 61.91 95 G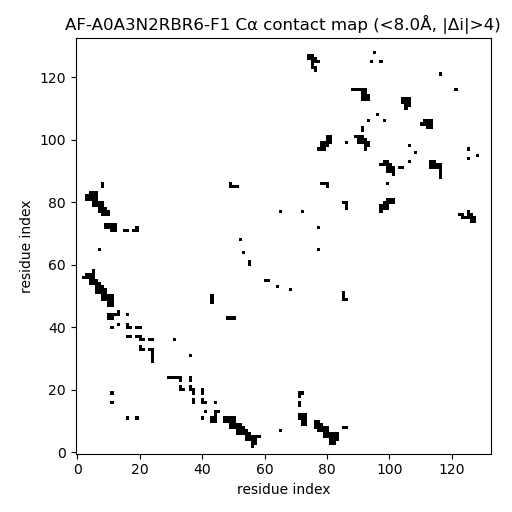LU A C 1
ATOM 751 O O . GLU A 1 95 ? -12.253 -1.642 10.142 1.00 61.91 95 GLU A O 1
ATOM 756 N N . ARG A 1 96 ? -13.159 -0.458 11.809 1.00 62.69 96 ARG A N 1
ATOM 757 C CA . ARG A 1 96 ? -14.260 0.078 10.992 1.00 62.69 96 ARG A CA 1
ATOM 758 C C . ARG A 1 96 ? -13.780 0.935 9.818 1.00 62.69 96 ARG A C 1
ATOM 760 O O . ARG A 1 96 ? -14.482 1.038 8.816 1.00 62.69 96 ARG A O 1
ATOM 767 N N . HIS A 1 97 ? -12.634 1.592 9.967 1.00 62.16 97 HIS A N 1
ATOM 768 C CA . HIS A 1 97 ? -12.180 2.622 9.033 1.00 62.16 97 HIS A CA 1
ATOM 769 C C . HIS A 1 97 ? -10.772 2.386 8.480 1.00 62.16 97 HIS A C 1
ATOM 771 O O . HIS A 1 97 ? -10.306 3.203 7.693 1.00 62.16 97 HIS A O 1
ATOM 777 N N . GLY A 1 98 ? -10.076 1.321 8.895 1.00 62.56 98 GLY A N 1
ATOM 778 C CA . GLY A 1 98 ? -8.714 1.034 8.432 1.00 62.56 98 GLY A CA 1
ATOM 779 C C . GLY A 1 98 ? -7.686 2.108 8.823 1.00 62.56 98 GLY A C 1
ATOM 780 O O . GLY A 1 98 ? -6.657 2.259 8.168 1.00 62.56 98 GLY A O 1
ATOM 781 N N . LEU A 1 99 ? -7.981 2.903 9.856 1.00 63.19 99 LEU A N 1
ATOM 782 C CA . LEU A 1 99 ? -7.114 3.982 10.328 1.00 63.19 99 LEU A CA 1
ATOM 783 C C . LEU A 1 99 ? -6.049 3.408 11.277 1.00 63.19 99 LEU A C 1
ATOM 785 O O . LEU A 1 99 ? -6.362 2.513 12.059 1.00 63.19 99 LEU A O 1
ATOM 789 N N . PHE A 1 100 ? -4.836 3.967 11.226 1.00 65.56 100 PHE A N 1
ATOM 790 C CA . PHE A 1 100 ? -3.709 3.823 12.155 1.00 65.56 100 PHE A CA 1
ATOM 791 C C . PHE A 1 100 ? -3.397 5.194 12.770 1.00 65.56 100 PHE A C 1
ATOM 793 O O . PHE A 1 100 ? -3.2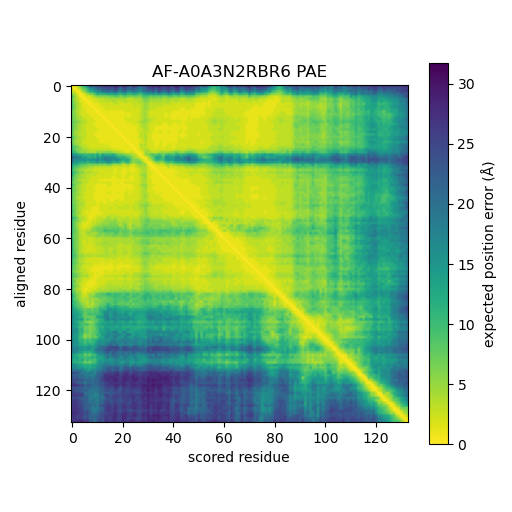51 6.184 12.051 1.00 65.56 100 PHE A O 1
ATOM 800 N N . ASN A 1 101 ? -3.315 5.282 14.099 1.00 61.88 101 ASN A N 1
ATOM 801 C CA . ASN A 1 101 ? -2.983 6.532 14.786 1.00 61.88 101 ASN A CA 1
ATOM 802 C C . ASN A 1 101 ? -1.788 6.314 15.725 1.00 61.88 101 ASN A C 1
ATOM 804 O O . ASN A 1 101 ? -1.929 5.582 16.704 1.00 61.88 101 ASN A O 1
ATOM 808 N N . PRO A 1 102 ? -0.632 6.951 15.469 1.00 56.41 102 PRO A N 1
ATOM 809 C CA . PRO A 1 102 ? 0.543 6.806 16.326 1.00 56.41 102 PRO A CA 1
ATOM 810 C C . PRO A 1 102 ? 0.424 7.549 17.668 1.00 56.41 102 PRO A C 1
ATOM 812 O O . PRO A 1 102 ? 1.163 7.247 18.597 1.00 56.41 102 PRO A O 1
ATOM 815 N N . GLN A 1 103 ? -0.480 8.529 17.799 1.00 56.81 103 GLN A N 1
ATOM 816 C CA . GLN A 1 103 ? -0.395 9.539 18.866 1.00 56.81 103 GLN A CA 1
ATOM 817 C C . GLN A 1 103 ? -1.607 9.619 19.805 1.00 56.81 103 GLN A C 1
ATOM 819 O O . GLN A 1 103 ? -1.500 10.260 20.851 1.00 56.81 103 GLN A O 1
ATOM 824 N N . ARG A 1 104 ? -2.769 9.027 19.477 1.00 54.66 104 ARG A N 1
ATOM 825 C CA . ARG A 1 104 ? -3.957 9.094 20.355 1.00 54.66 104 ARG A CA 1
ATOM 826 C C . ARG A 1 104 ? -4.817 7.824 20.363 1.00 54.66 104 ARG A C 1
ATOM 828 O O . ARG A 1 104 ? -5.103 7.292 19.291 1.00 54.66 104 ARG A O 1
ATOM 835 N N . PRO A 1 105 ? -5.358 7.433 21.533 1.00 51.56 105 PRO A N 1
ATOM 836 C CA . PRO A 1 105 ? -6.469 6.493 21.620 1.00 51.56 105 PRO A CA 1
ATOM 837 C C . PRO A 1 105 ? -7.786 7.202 21.239 1.00 51.56 105 PRO A C 1
ATOM 839 O O . PRO A 1 105 ? -8.176 8.169 21.885 1.00 51.56 105 PRO A O 1
ATOM 842 N N . GLY A 1 106 ? -8.487 6.756 20.192 1.00 56.66 106 GLY A N 1
ATOM 843 C CA . GLY A 1 106 ? -9.847 7.242 19.845 1.00 56.66 106 GLY A CA 1
ATOM 844 C C . GLY A 1 106 ? -10.019 7.656 18.378 1.00 56.66 106 GLY A C 1
ATOM 845 O O . GLY A 1 106 ? -9.158 8.337 17.814 1.00 56.66 106 GLY A O 1
ATOM 846 N N . CYS A 1 107 ? -10.996 7.077 17.656 1.00 64.06 107 CYS A N 1
ATOM 847 C CA . CYS A 1 107 ? -11.020 7.152 16.180 1.00 64.06 107 CYS A CA 1
ATOM 848 C C . CYS A 1 107 ? -11.483 8.528 15.787 1.00 64.06 107 CYS A C 1
ATOM 850 O O . CYS A 1 107 ? -12.577 8.922 16.163 1.00 64.06 107 CYS A O 1
ATOM 852 N N . LEU A 1 108 ? -10.674 9.257 15.023 1.00 60.00 108 LEU A N 1
ATOM 853 C CA . LEU A 1 108 ? -11.047 10.609 14.616 1.00 60.00 108 LEU A CA 1
ATOM 854 C C . LEU A 1 108 ? -12.339 10.617 13.775 1.00 60.00 108 LEU A C 1
ATOM 856 O O . LEU A 1 108 ? -13.009 11.639 13.730 1.00 60.00 108 LEU A O 1
ATOM 860 N N . ALA A 1 109 ? -12.713 9.477 13.174 1.00 60.44 109 ALA A N 1
ATOM 861 C CA . ALA A 1 109 ? -13.913 9.326 12.353 1.00 60.44 109 ALA A CA 1
ATOM 862 C C . ALA A 1 109 ? -15.154 8.782 13.096 1.00 60.44 109 ALA A C 1
ATOM 864 O O . ALA A 1 109 ? -16.253 9.268 12.854 1.00 60.44 109 ALA A O 1
ATOM 865 N N . CYS A 1 110 ? -15.034 7.780 13.982 1.00 66.19 110 CYS A N 1
ATOM 866 C CA . CYS A 1 110 ? -16.197 7.235 14.726 1.00 66.19 110 CYS A CA 1
ATOM 867 C C . CYS A 1 110 ? -16.165 7.466 16.237 1.00 66.19 110 CYS A C 1
ATOM 869 O O . CYS A 1 110 ? -17.051 6.975 16.933 1.00 66.19 110 CYS A O 1
ATOM 871 N N . SER A 1 111 ? -15.136 8.127 16.761 1.00 61.56 111 SER A N 1
ATOM 872 C CA . SER A 1 111 ? -14.913 8.352 18.196 1.00 61.56 111 SER A CA 1
ATOM 873 C C . SER A 1 111 ? -14.874 7.076 19.052 1.00 61.56 111 SER A C 1
ATOM 875 O O . SER A 1 111 ? -14.845 7.161 20.275 1.00 61.56 111 SER A O 1
ATOM 877 N N . GLN A 1 112 ? -14.831 5.892 18.429 1.00 59.81 112 GLN A N 1
ATOM 878 C CA . GLN A 1 112 ? -14.706 4.612 19.122 1.00 59.81 112 GLN A CA 1
ATOM 879 C C . GLN A 1 112 ? -13.289 4.456 19.704 1.00 59.81 112 GLN A C 1
ATOM 881 O O . GLN A 1 112 ? -12.322 4.904 19.068 1.00 59.81 112 GLN A O 1
ATOM 886 N N . PRO A 1 113 ? -13.139 3.827 20.884 1.00 55.94 113 PRO A N 1
ATOM 887 C CA . PRO A 1 113 ? -11.833 3.435 21.403 1.00 55.94 113 PRO A CA 1
ATOM 888 C C . PRO A 1 113 ? -11.172 2.445 20.434 1.00 55.94 113 PRO A C 1
ATOM 890 O O . PRO A 1 113 ? -11.832 1.575 19.869 1.00 55.94 113 PRO A O 1
ATOM 893 N N . TRP A 1 114 ? -9.875 2.621 20.186 1.00 57.62 114 TRP A N 1
ATOM 894 C CA . TRP A 1 114 ? -9.129 1.768 19.260 1.00 57.62 114 TRP A CA 1
ATOM 895 C C . TRP A 1 114 ? -8.719 0.490 19.973 1.00 57.62 114 TRP A C 1
ATOM 897 O O . TRP A 1 114 ? -8.354 0.524 21.149 1.00 57.62 114 TRP A O 1
ATOM 907 N N . LEU A 1 115 ? -8.769 -0.623 19.252 1.00 51.91 115 LEU A N 1
ATOM 908 C CA . LEU A 1 115 ? -8.301 -1.903 19.758 1.00 51.91 115 LEU A CA 1
ATOM 909 C C . LEU A 1 115 ? -6.764 -1.881 19.737 1.00 51.91 115 LEU A C 1
ATOM 911 O O . LEU A 1 115 ? -6.160 -1.524 18.722 1.00 51.91 115 LEU A O 1
ATOM 915 N N . TYR A 1 116 ? -6.132 -2.222 20.864 1.00 45.97 116 TYR A N 1
ATOM 916 C CA . TYR A 1 116 ? -4.710 -2.572 20.873 1.00 45.97 116 TYR A CA 1
ATOM 917 C C . TYR A 1 116 ? -4.515 -3.789 19.956 1.00 45.97 116 TYR A C 1
ATOM 919 O O . TYR A 1 116 ? -5.283 -4.750 20.070 1.00 45.97 116 TYR A O 1
ATOM 927 N N . PRO A 1 117 ? -3.518 -3.796 19.058 1.00 47.03 117 PRO A N 1
ATOM 928 C CA . PRO A 1 117 ? -3.228 -4.963 18.244 1.00 47.03 117 PRO A CA 1
ATOM 929 C C . PRO A 1 117 ? -2.393 -5.978 19.043 1.00 47.03 117 PRO A C 1
ATOM 931 O O . PRO A 1 117 ? -1.261 -6.266 18.688 1.00 47.03 117 PRO A O 1
ATOM 934 N N . ASP A 1 118 ? -2.978 -6.597 20.070 1.00 40.91 118 ASP A N 1
ATOM 935 C CA . ASP A 1 118 ? -2.504 -7.903 20.575 1.00 40.91 118 ASP A CA 1
ATOM 936 C C . ASP A 1 118 ? -3.095 -9.059 19.740 1.00 40.91 118 ASP A C 1
ATOM 938 O O . ASP A 1 118 ? -3.302 -10.176 20.212 1.00 40.91 118 ASP A O 1
ATOM 942 N N . LEU A 1 119 ? -3.415 -8.794 18.470 1.00 38.56 119 LEU A N 1
ATOM 943 C CA . LEU A 1 119 ? -4.030 -9.762 17.573 1.00 38.56 119 LEU A CA 1
ATOM 944 C C . LEU A 1 119 ? -3.026 -10.190 16.491 1.00 38.56 119 LEU A C 1
ATOM 946 O O . LEU A 1 119 ? -2.706 -9.406 15.592 1.00 38.56 119 LEU A O 1
ATOM 950 N N . PRO A 1 120 ? -2.561 -11.451 16.514 1.00 37.44 120 PRO A N 1
ATOM 951 C CA . PRO A 1 120 ? -1.978 -12.069 15.332 1.00 37.44 120 PRO A CA 1
ATOM 952 C C . PRO A 1 120 ? -2.997 -11.982 14.180 1.00 37.44 120 PRO A C 1
ATOM 954 O O . PRO A 1 120 ? -4.167 -12.317 14.366 1.00 37.44 120 PRO A O 1
ATOM 957 N N . GLY A 1 121 ? -2.581 -11.510 13.000 1.00 40.62 121 GLY A N 1
ATOM 958 C CA . GLY A 1 121 ? -3.445 -11.475 11.808 1.00 40.62 121 GLY A CA 1
ATOM 959 C C . GLY A 1 121 ? -4.226 -10.174 11.555 1.00 40.62 121 GLY A C 1
ATOM 960 O O . GLY A 1 121 ? -5.035 -10.126 10.632 1.00 40.62 121 GLY A O 1
ATOM 961 N N . VAL A 1 122 ? -3.978 -9.074 12.282 1.00 42.00 122 VAL A N 1
ATOM 962 C CA . VAL A 1 122 ? -4.528 -7.740 11.916 1.00 42.00 122 VAL A CA 1
ATOM 963 C C . VAL A 1 122 ? -4.222 -7.331 10.457 1.00 42.00 122 VAL A C 1
ATOM 965 O O . VAL A 1 122 ? -5.126 -6.810 9.804 1.00 42.00 122 VAL A O 1
ATOM 968 N N . PRO A 1 123 ? -3.040 -7.633 9.871 1.00 44.84 123 PRO A N 1
ATOM 969 C CA . PRO A 1 123 ? -2.780 -7.367 8.451 1.00 44.84 123 PRO A CA 1
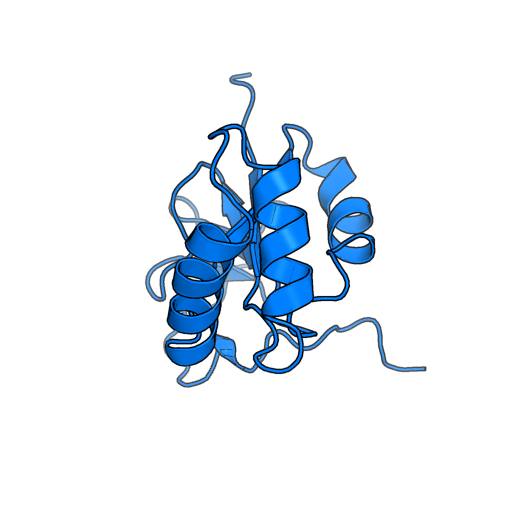ATOM 970 C C . PRO A 1 123 ? -3.656 -8.169 7.474 1.00 44.84 123 PRO A C 1
ATOM 972 O O . PRO A 1 123 ? -3.656 -7.859 6.284 1.00 44.84 123 PRO A O 1
ATOM 975 N N . GLU A 1 124 ? -4.338 -9.217 7.945 1.00 37.50 124 GLU A N 1
ATOM 976 C CA . GLU A 1 124 ? -5.193 -10.115 7.152 1.00 37.50 124 GLU A CA 1
ATOM 977 C C . GLU A 1 124 ? -6.685 -9.774 7.310 1.00 37.50 124 GLU A C 1
ATOM 979 O O . GLU A 1 124 ? -7.494 -10.131 6.460 1.00 37.50 124 GLU A O 1
ATOM 984 N N . ARG A 1 125 ? -7.058 -9.025 8.360 1.00 38.31 125 ARG A N 1
ATOM 985 C CA . ARG A 1 125 ? -8.439 -8.592 8.653 1.00 38.31 125 ARG A CA 1
ATOM 986 C C . ARG A 1 125 ? -8.815 -7.242 8.060 1.00 38.31 125 ARG A C 1
ATOM 988 O O . ARG A 1 125 ? -9.820 -6.652 8.446 1.00 38.31 125 ARG A O 1
ATOM 995 N N . LEU A 1 126 ? -8.064 -6.760 7.083 1.00 42.41 126 LEU A N 1
ATOM 996 C CA . LEU A 1 126 ? -8.382 -5.556 6.318 1.00 42.41 126 LEU A CA 1
ATOM 997 C C . LEU A 1 126 ? -9.571 -5.816 5.350 1.00 42.41 126 LEU A C 1
ATOM 999 O O . LEU A 1 126 ? -9.674 -5.222 4.284 1.00 42.41 126 LEU A O 1
ATOM 1003 N N . HIS A 1 127 ? -10.503 -6.701 5.731 1.00 38.47 127 HIS A N 1
ATOM 1004 C CA . HIS A 1 127 ? -11.738 -7.003 5.026 1.00 38.47 127 HIS A CA 1
ATOM 1005 C C . HIS A 1 127 ? -12.549 -5.729 4.816 1.00 38.47 127 HIS A C 1
ATOM 1007 O O . HIS A 1 127 ? -12.920 -5.043 5.761 1.00 38.47 127 HIS A O 1
ATOM 1013 N N . ASN A 1 128 ? -12.858 -5.464 3.550 1.00 36.50 128 ASN A N 1
ATOM 1014 C CA . ASN A 1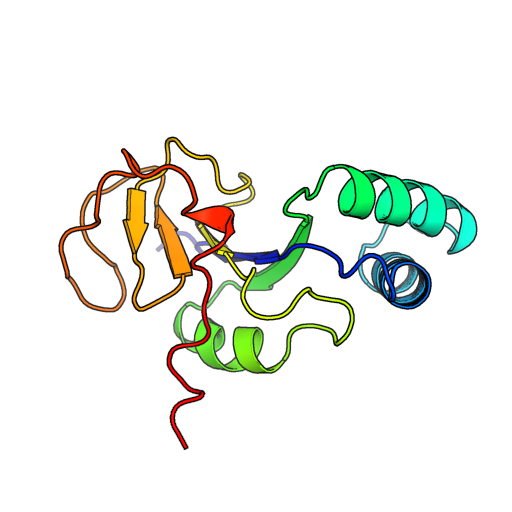 128 ? -13.842 -4.488 3.118 1.00 36.50 128 ASN A CA 1
ATOM 1015 C C . ASN A 1 128 ? -15.193 -4.740 3.831 1.00 36.50 128 ASN A C 1
ATOM 1017 O O . ASN A 1 128 ? -15.857 -5.723 3.488 1.00 36.50 128 ASN A O 1
ATOM 1021 N N . PRO A 1 129 ? -15.649 -3.884 4.768 1.00 40.31 129 PRO A N 1
ATOM 1022 C CA . PRO A 1 129 ? -16.959 -4.056 5.394 1.00 40.31 129 PRO A CA 1
ATOM 1023 C C . PRO A 1 129 ? -18.121 -3.692 4.449 1.00 40.31 129 PRO A C 1
ATOM 1025 O O . PRO A 1 129 ? -19.276 -3.880 4.812 1.00 40.31 129 PRO A O 1
ATOM 1028 N N . TRP A 1 130 ? -17.844 -3.201 3.234 1.00 39.44 130 TRP A N 1
ATOM 1029 C CA . TRP A 1 130 ? -18.845 -2.796 2.238 1.00 39.44 130 TRP A CA 1
ATOM 1030 C C . TRP A 1 130 ? -19.126 -3.858 1.164 1.00 39.44 130 TRP A C 1
ATOM 1032 O O . TRP A 1 130 ? -19.779 -3.570 0.165 1.00 39.44 130 TRP A O 1
ATOM 1042 N N . ARG A 1 131 ? -18.666 -5.101 1.357 1.00 35.69 131 ARG A N 1
ATOM 1043 C CA . ARG A 1 131 ? -19.105 -6.265 0.567 1.00 35.69 131 ARG A CA 1
ATOM 1044 C C . ARG A 1 131 ? -19.868 -7.267 1.434 1.00 35.69 131 ARG A C 1
ATOM 1046 O O . ARG A 1 131 ? -19.478 -8.419 1.582 1.00 35.69 131 ARG A O 1
ATOM 1053 N N . THR A 1 132 ? -20.991 -6.817 1.975 1.00 38.38 132 THR A N 1
ATOM 1054 C CA . THR A 1 132 ? -22.147 -7.679 2.239 1.00 38.38 132 THR A CA 1
ATOM 1055 C C . THR A 1 132 ? -23.312 -7.157 1.406 1.00 38.38 132 THR A C 1
ATOM 1057 O O . THR A 1 132 ? -24.035 -6.244 1.795 1.00 38.38 132 THR A O 1
ATOM 1060 N N . GLY A 1 133 ? -23.419 -7.730 0.211 1.00 34.09 133 GLY A N 1
ATOM 1061 C CA . GLY A 1 133 ? -24.482 -7.554 -0.768 1.00 34.09 133 GLY A CA 1
ATOM 1062 C C . GLY A 1 133 ? -24.352 -8.662 -1.793 1.00 34.09 133 GLY A C 1
ATOM 1063 O O . GLY A 1 133 ? -23.278 -8.703 -2.435 1.00 34.09 133 GLY A O 1
#

Sequence (133 aa):
MEDQVFMIWAKIDPAKVMQASVWFSAHRGSGMSVANRYQDCRDWAARGDLVEMIPTLHWLEIPRLLDRLPGFALAGTAALTRGDDPPTAQHYYCERHGLFNPQRPGCLACSQPWLYPDLPGVPERLHNPWRTG

Foldseek 3Di:
DPQWKKWKWFQFQLVCLLVQLVVCCPPVPDVDDSVVSSVVNNVRNVVRHTDTFDIDSDPVCLVVVLVVGPPRGDPLQMAMETDPDDADLQFFADLVRNYTYNPDQADPPPRDGTDNPPDDCPSVSSDDPPPPD

Organism: Lysobacter enzymogenes (NCBI:txid69)

Solvent-accessible surface area (backbone atoms only — not comparable to full-atom values): 7786 Å² total; per-residue (Å²): 126,82,85,53,44,31,27,33,26,24,24,48,27,72,94,28,28,66,61,43,6,50,48,48,33,72,70,57,85,68,81,49,49,44,70,61,32,32,56,52,38,45,52,36,26,74,73,62,39,74,41,84,74,49,78,40,69,48,78,87,50,46,68,65,51,63,80,60,56,61,89,31,46,32,84,40,34,57,37,31,22,73,42,89,62,77,83,51,80,84,30,37,35,36,83,94,73,36,39,32,37,89,85,59,90,42,35,94,87,76,66,44,78,44,49,74,63,88,51,91,60,60,82,70,63,33,63,64,85,86,75,83,126

pLDDT: mean 72.72, std 18.38, range [34.09, 97.31]

Mean predicted aligned error: 9.91 Å